Protein AF-A0A167WDL0-F1 (afdb_monomer_lite)

Sequence (140 aa):
MYECPQVFCFDHKYLLLLQFRANTIGDIRGDGEVDCWVLPRINPNGTPFRYALYRLLVQGWRRFQGLNRYNTTMGRVAAESVSLFSGTPYWRANNGLTDRPYNYSRVVDSDTGAFYWVDENGNAVQDVTGKVLWDMAAMW

Radius of gyration: 18.04 Å; chains: 1; bounding box: 38×32×50 Å

Organism: NCBI:txid1081102

Structure (mmCIF, N/CA/C/O backbone):
data_AF-A0A167WDL0-F1
#
_entry.id   AF-A0A167WDL0-F1
#
loop_
_atom_site.group_PDB
_atom_site.id
_atom_site.type_symbol
_atom_site.label_atom_id
_atom_site.label_alt_id
_atom_site.label_comp_id
_atom_site.label_asym_id
_atom_site.label_entity_id
_atom_site.label_seq_id
_atom_site.pdbx_PDB_ins_code
_atom_site.Cartn_x
_atom_site.Cartn_y
_atom_site.Cartn_z
_atom_site.occupancy
_atom_site.B_iso_or_equiv
_atom_site.auth_seq_id
_atom_site.auth_comp_id
_atom_site.auth_asym_id
_atom_site.auth_atom_i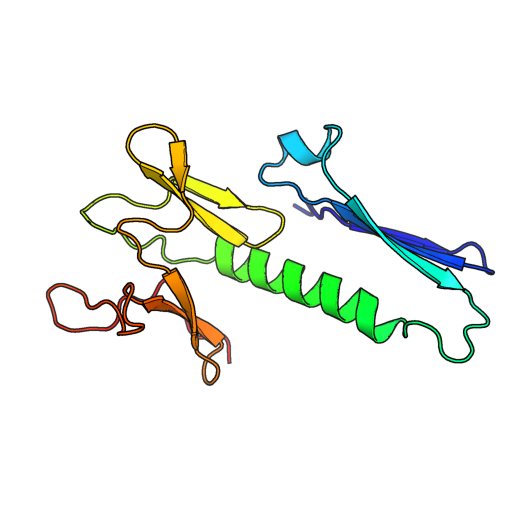d
_atom_site.pdbx_PDB_model_num
ATOM 1 N N . MET A 1 1 ? -9.894 13.354 -11.033 1.00 37.81 1 MET A N 1
ATOM 2 C CA . MET A 1 1 ? -8.714 13.594 -10.179 1.00 37.81 1 MET A CA 1
ATOM 3 C C . MET A 1 1 ? -7.784 12.397 -10.350 1.00 37.81 1 MET A C 1
ATOM 5 O O . MET A 1 1 ? -8.026 11.363 -9.748 1.00 37.81 1 MET A O 1
ATOM 9 N N . TYR A 1 2 ? -6.821 12.472 -11.275 1.00 43.09 2 TYR A N 1
ATOM 10 C CA . TYR A 1 2 ? -5.799 11.431 -11.458 1.00 43.09 2 TYR A CA 1
ATOM 11 C C . TYR A 1 2 ? -4.528 11.895 -10.746 1.00 43.09 2 TYR A C 1
ATOM 13 O O . TYR A 1 2 ? -3.585 12.364 -11.368 1.00 43.09 2 TYR A O 1
ATOM 21 N N . GLU A 1 3 ? -4.522 11.797 -9.420 1.00 60.56 3 GLU A N 1
ATOM 22 C CA . GLU A 1 3 ? -3.341 12.042 -8.577 1.00 60.56 3 GLU A CA 1
ATOM 23 C C . GLU A 1 3 ? -2.482 10.780 -8.544 1.00 60.56 3 GLU A C 1
ATOM 25 O O . GLU A 1 3 ? -2.207 10.200 -7.497 1.00 60.56 3 GLU A O 1
ATOM 30 N N . CYS A 1 4 ? -2.182 10.260 -9.734 1.00 60.00 4 CYS A N 1
ATOM 31 C CA . CYS A 1 4 ? -1.572 8.957 -9.877 1.00 60.00 4 CYS A CA 1
ATOM 32 C C . CYS A 1 4 ? -0.052 9.109 -9.775 1.00 60.00 4 CYS A C 1
ATOM 34 O O . CYS A 1 4 ? 0.539 9.728 -10.659 1.00 60.00 4 CYS A O 1
ATOM 36 N N . PRO A 1 5 ? 0.600 8.543 -8.747 1.00 71.19 5 PRO A N 1
ATOM 37 C CA . PRO A 1 5 ? 2.042 8.626 -8.590 1.00 71.19 5 PRO A CA 1
ATOM 38 C C . PRO A 1 5 ? 2.728 7.619 -9.522 1.00 71.19 5 PRO A C 1
ATOM 40 O O . PRO A 1 5 ? 3.487 6.782 -9.050 1.00 71.19 5 PRO A O 1
ATOM 43 N N . GLN A 1 6 ? 2.426 7.622 -10.825 1.00 82.06 6 GLN A N 1
ATOM 44 C CA . GLN A 1 6 ? 3.047 6.697 -11.772 1.00 82.06 6 GLN A CA 1
ATOM 45 C C . GLN A 1 6 ? 3.323 7.337 -13.132 1.00 82.06 6 GLN A C 1
ATOM 47 O O . GLN A 1 6 ? 2.507 8.095 -13.653 1.00 82.06 6 GLN A O 1
ATOM 52 N N . VAL A 1 7 ? 4.471 6.996 -13.715 1.00 85.25 7 VAL A N 1
ATOM 53 C CA . VAL A 1 7 ? 4.914 7.470 -15.034 1.00 85.25 7 VAL A CA 1
ATOM 54 C C . VAL A 1 7 ? 5.393 6.278 -15.851 1.00 85.25 7 VAL A C 1
ATOM 56 O O . VAL A 1 7 ? 6.037 5.377 -15.317 1.00 85.25 7 VAL A O 1
ATOM 59 N N . PHE A 1 8 ? 5.096 6.280 -17.151 1.00 88.00 8 PHE A N 1
ATOM 60 C CA . PHE A 1 8 ? 5.632 5.313 -18.103 1.00 88.00 8 PHE A CA 1
ATOM 61 C C . PHE A 1 8 ? 6.261 6.033 -19.299 1.00 88.00 8 PHE A C 1
ATOM 63 O O . PHE A 1 8 ? 5.699 6.998 -19.813 1.00 88.00 8 PHE A O 1
ATOM 70 N N . CYS A 1 9 ? 7.427 5.569 -19.744 1.00 91.06 9 CYS A N 1
ATOM 71 C CA . CYS A 1 9 ? 8.125 6.110 -20.911 1.00 91.06 9 CYS A CA 1
ATOM 72 C C . CYS A 1 9 ? 8.758 4.973 -21.714 1.00 91.06 9 CYS A C 1
ATOM 74 O O . CYS A 1 9 ? 9.392 4.096 -21.134 1.00 91.06 9 CYS A O 1
ATOM 76 N N . PHE A 1 10 ? 8.590 4.977 -23.036 1.00 91.56 10 PHE A N 1
ATOM 77 C CA . PHE A 1 10 ? 9.138 3.952 -23.922 1.00 91.56 10 PHE A CA 1
ATOM 78 C C . PHE A 1 10 ? 9.884 4.591 -25.092 1.00 91.56 10 PHE A C 1
ATOM 80 O O . PHE A 1 10 ? 9.297 5.354 -25.855 1.00 91.56 10 PHE A O 1
ATOM 87 N N . ASP A 1 11 ? 11.159 4.243 -25.260 1.00 94.12 11 ASP A N 1
ATOM 88 C CA . ASP A 1 11 ? 12.045 4.808 -26.289 1.00 94.12 11 ASP A CA 1
ATOM 89 C C . ASP A 1 11 ? 12.345 3.827 -27.442 1.00 94.12 11 ASP A C 1
ATOM 91 O O . ASP A 1 11 ? 13.302 4.009 -28.186 1.00 94.12 11 ASP A O 1
ATOM 95 N N . HIS A 1 12 ? 11.531 2.776 -27.601 1.00 89.69 12 HIS A N 1
ATOM 96 C CA . HIS A 1 12 ? 11.742 1.631 -28.508 1.00 89.69 12 HIS A CA 1
ATOM 97 C C . HIS A 1 12 ? 12.828 0.628 -28.093 1.00 89.69 12 HIS A C 1
ATOM 99 O O . HIS A 1 12 ? 12.883 -0.464 -28.677 1.00 89.69 12 HIS A O 1
ATOM 105 N N . LYS A 1 13 ? 13.649 0.933 -27.082 1.00 93.00 13 LYS A N 1
ATOM 106 C CA . LYS A 1 13 ? 14.695 0.045 -26.556 1.00 93.00 13 LYS A CA 1
ATOM 107 C C . LYS A 1 13 ? 14.451 -0.349 -25.100 1.00 93.00 13 LYS A C 1
ATOM 109 O O . LYS A 1 13 ? 14.679 -1.507 -24.754 1.00 93.00 13 LYS A O 1
ATOM 114 N N . TYR A 1 14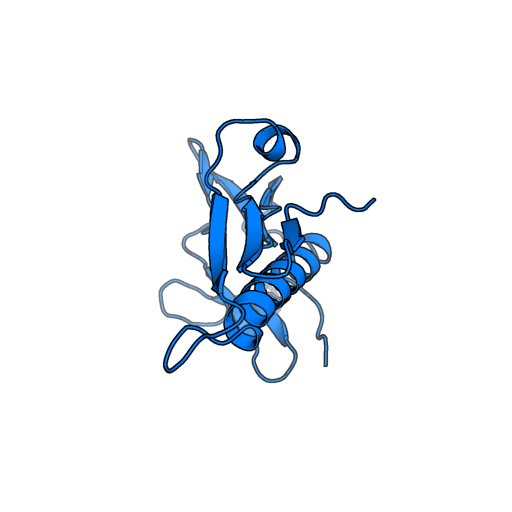 ? 13.946 0.565 -24.288 1.00 92.56 14 TYR A N 1
ATOM 115 C CA . TYR A 1 14 ? 13.643 0.413 -22.877 1.00 92.56 14 TYR A CA 1
ATOM 116 C C . TYR A 1 14 ? 12.268 0.994 -22.566 1.00 92.56 14 TYR A C 1
ATOM 118 O O . TYR A 1 14 ? 11.890 2.060 -23.051 1.00 92.56 14 TYR A O 1
ATOM 126 N N . LEU A 1 15 ? 11.530 0.286 -21.721 1.00 91.31 15 LEU A N 1
ATOM 127 C CA . LEU A 1 15 ? 10.358 0.796 -21.036 1.00 91.31 15 LEU A CA 1
ATOM 128 C C . LEU A 1 15 ? 10.751 1.148 -19.603 1.00 91.31 15 LEU A C 1
ATOM 130 O O . LEU A 1 15 ? 11.189 0.285 -18.843 1.00 91.31 15 LEU A O 1
ATOM 134 N N . LEU A 1 16 ? 10.571 2.411 -19.247 1.00 92.25 16 LEU A N 1
ATOM 135 C CA . LEU A 1 16 ? 10.701 2.927 -17.896 1.00 92.25 16 LEU A CA 1
ATOM 136 C C . LEU A 1 16 ? 9.317 2.984 -17.251 1.00 92.25 16 LEU A C 1
ATOM 138 O O . LEU A 1 16 ? 8.392 3.554 -17.830 1.00 92.25 16 LEU A O 1
ATOM 142 N N . LEU A 1 17 ? 9.189 2.425 -16.052 1.00 91.62 17 LEU A N 1
ATOM 143 C CA . LEU A 1 17 ? 8.014 2.565 -15.195 1.00 91.62 17 LEU A CA 1
ATOM 144 C C . LEU A 1 17 ? 8.466 3.131 -13.855 1.00 91.62 17 LEU A C 1
ATOM 146 O O . LEU A 1 17 ? 9.363 2.572 -13.226 1.00 91.62 17 LEU A O 1
ATOM 150 N N . LEU A 1 18 ? 7.835 4.215 -13.425 1.00 89.75 18 LEU A N 1
ATOM 151 C CA . LEU A 1 18 ? 8.101 4.862 -12.148 1.00 89.75 18 LEU A CA 1
ATOM 152 C C . LEU A 1 18 ? 6.853 4.817 -11.282 1.00 89.75 18 LEU A C 1
ATOM 154 O O . LEU A 1 18 ? 5.749 5.021 -11.792 1.00 89.75 18 LEU A O 1
ATOM 158 N N . GLN A 1 19 ? 7.040 4.610 -9.983 1.00 89.56 19 GLN A N 1
ATOM 159 C CA . GLN A 1 19 ? 5.997 4.747 -8.982 1.00 89.56 19 GLN A CA 1
ATOM 160 C C . GLN A 1 19 ? 6.505 5.530 -7.771 1.00 89.56 19 GLN A C 1
ATOM 162 O O . GLN A 1 19 ? 7.431 5.095 -7.094 1.00 89.56 19 GLN A O 1
ATOM 167 N N . PHE A 1 20 ? 5.880 6.665 -7.468 1.00 88.25 20 PHE A N 1
ATOM 168 C CA . PHE A 1 20 ? 6.278 7.503 -6.337 1.00 88.25 20 PHE A CA 1
ATOM 169 C C . PHE A 1 20 ? 5.669 6.972 -5.037 1.00 88.25 20 PHE A C 1
ATOM 171 O O . PHE A 1 20 ? 4.462 6.717 -4.954 1.00 88.25 20 PHE A O 1
ATOM 178 N N . ARG A 1 21 ? 6.496 6.847 -3.998 1.00 88.38 21 ARG A N 1
ATOM 179 C CA . ARG A 1 21 ? 6.087 6.458 -2.643 1.00 88.38 21 ARG A CA 1
ATOM 180 C C . ARG A 1 21 ? 5.648 7.678 -1.840 1.00 88.38 21 ARG A C 1
ATOM 182 O O . ARG A 1 21 ? 6.275 8.069 -0.862 1.00 88.38 21 ARG A O 1
ATOM 189 N N . ALA A 1 22 ? 4.564 8.297 -2.287 1.00 86.50 22 ALA A N 1
ATOM 190 C CA . ALA A 1 22 ? 3.993 9.474 -1.646 1.00 86.50 22 ALA A CA 1
ATOM 191 C C . ALA A 1 22 ? 2.954 9.078 -0.585 1.00 86.50 22 ALA A C 1
ATOM 193 O O . ALA A 1 22 ? 2.060 8.276 -0.865 1.00 86.50 22 ALA A O 1
ATOM 194 N N . ASN A 1 23 ? 3.024 9.661 0.615 1.00 85.75 23 ASN A N 1
ATOM 195 C CA . ASN A 1 23 ? 1.958 9.513 1.609 1.00 85.75 23 ASN A CA 1
ATOM 196 C C . ASN A 1 23 ? 0.883 10.578 1.410 1.00 85.75 23 ASN A C 1
ATOM 198 O O . ASN A 1 23 ? -0.302 10.278 1.518 1.00 85.75 23 ASN A O 1
ATOM 202 N N . THR A 1 24 ? 1.296 11.791 1.057 1.00 84.56 24 THR A N 1
ATOM 203 C CA . THR A 1 24 ? 0.429 12.932 0.763 1.00 84.56 24 THR A CA 1
ATOM 204 C C . THR A 1 24 ? 0.625 13.425 -0.671 1.00 84.56 24 THR A C 1
ATOM 206 O O . THR A 1 24 ? 1.598 13.079 -1.337 1.00 84.56 24 THR A O 1
ATOM 209 N N . ILE A 1 25 ? -0.282 14.278 -1.160 1.00 82.31 25 ILE A N 1
ATOM 210 C CA . ILE A 1 25 ? -0.122 14.928 -2.474 1.00 82.31 25 ILE A CA 1
ATOM 211 C C . ILE A 1 25 ? 1.138 15.808 -2.491 1.00 82.31 25 ILE A C 1
ATOM 213 O O . ILE A 1 25 ? 1.813 15.905 -3.514 1.00 82.31 25 ILE A O 1
ATOM 217 N N . GLY A 1 26 ? 1.464 16.444 -1.359 1.00 82.31 26 GLY A N 1
ATOM 218 C CA . GLY A 1 26 ? 2.656 17.281 -1.223 1.00 82.31 26 GLY A CA 1
ATOM 219 C C . GLY A 1 26 ? 3.942 16.493 -1.462 1.00 82.31 26 GLY A C 1
ATOM 220 O O . GLY A 1 26 ? 4.835 16.983 -2.152 1.00 82.31 26 GLY A O 1
ATOM 221 N N . ASP A 1 27 ? 3.985 15.245 -0.995 1.00 84.19 27 ASP A N 1
ATOM 222 C CA . ASP A 1 27 ? 5.163 14.379 -1.104 1.00 84.19 27 ASP A CA 1
ATOM 223 C C . ASP A 1 27 ? 5.493 14.018 -2.558 1.00 84.19 27 ASP A C 1
ATOM 225 O O . ASP A 1 27 ? 6.647 13.750 -2.873 1.00 84.19 27 ASP A O 1
ATOM 229 N N . ILE A 1 28 ? 4.509 14.062 -3.468 1.00 80.00 28 ILE A N 1
ATOM 230 C CA . ILE A 1 28 ? 4.719 13.808 -4.906 1.00 80.00 28 ILE A CA 1
ATOM 231 C C . ILE A 1 28 ? 5.686 14.836 -5.511 1.00 80.00 28 ILE A C 1
ATOM 233 O O . ILE A 1 28 ? 6.399 14.534 -6.463 1.00 80.00 28 ILE A O 1
ATOM 237 N N . ARG A 1 29 ? 5.690 16.065 -4.981 1.00 80.88 29 ARG A N 1
ATOM 238 C CA . ARG A 1 29 ? 6.547 17.159 -5.459 1.00 80.88 29 ARG A CA 1
ATOM 239 C C . ARG A 1 29 ? 7.903 17.210 -4.756 1.00 80.88 29 ARG A C 1
ATOM 241 O O . ARG A 1 29 ? 8.725 18.036 -5.137 1.00 80.88 29 ARG A O 1
ATOM 248 N N . GLY A 1 30 ? 8.093 16.410 -3.710 1.00 79.12 30 GLY A N 1
ATOM 249 C CA . GLY A 1 30 ? 9.340 16.347 -2.958 1.00 79.12 30 GLY A CA 1
ATOM 250 C C . GLY A 1 30 ? 10.298 15.293 -3.505 1.00 79.12 30 GLY A C 1
ATOM 251 O O . GLY A 1 30 ? 9.987 14.568 -4.448 1.00 79.12 30 GLY A O 1
ATOM 252 N N . ASP A 1 31 ? 11.442 15.158 -2.842 1.00 78.50 31 ASP A N 1
ATOM 253 C CA . ASP A 1 31 ? 12.484 14.174 -3.170 1.00 78.50 31 ASP A CA 1
ATOM 254 C C . ASP A 1 31 ? 12.176 12.780 -2.587 1.00 78.50 31 ASP A C 1
ATOM 256 O O . ASP A 1 31 ? 13.046 12.095 -2.049 1.00 78.50 31 ASP A O 1
ATOM 260 N N . GLY A 1 32 ? 10.901 12.381 -2.623 1.00 79.19 32 GLY A N 1
ATOM 261 C CA . GLY A 1 32 ? 10.439 11.106 -2.081 1.00 79.19 32 GLY A CA 1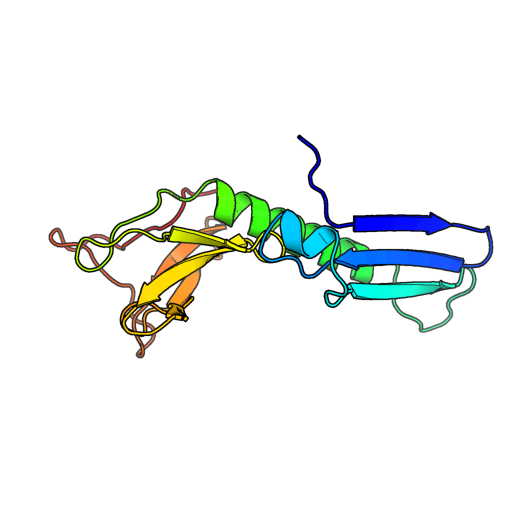
ATOM 262 C C . GLY A 1 32 ? 11.013 9.897 -2.825 1.00 79.19 32 GLY A C 1
ATOM 263 O O . GLY A 1 32 ? 11.510 9.995 -3.947 1.00 79.19 32 GLY A O 1
ATOM 264 N N . GLU A 1 33 ? 10.910 8.718 -2.210 1.00 87.81 33 GLU A N 1
ATOM 265 C CA . GLU A 1 33 ? 11.344 7.476 -2.848 1.00 87.81 33 GLU A CA 1
ATOM 266 C C . GLU A 1 33 ? 10.514 7.163 -4.102 1.00 87.81 33 GLU A C 1
ATOM 268 O O . GLU A 1 33 ? 9.287 7.315 -4.124 1.00 87.81 33 GLU A O 1
ATOM 273 N N . VAL A 1 34 ? 11.184 6.657 -5.138 1.00 89.12 34 VAL A N 1
ATOM 274 C CA . VAL A 1 34 ? 10.551 6.240 -6.391 1.00 89.12 34 VAL A CA 1
ATOM 275 C C . VAL A 1 34 ? 10.963 4.810 -6.707 1.00 89.12 34 VAL A C 1
ATOM 277 O O . VAL A 1 34 ? 12.141 4.518 -6.912 1.00 89.12 34 VAL A O 1
ATOM 280 N N . ASP A 1 35 ? 9.980 3.916 -6.782 1.00 89.75 35 ASP A N 1
ATOM 281 C CA . ASP A 1 35 ? 10.185 2.589 -7.346 1.00 89.75 35 ASP A CA 1
ATOM 282 C C . ASP A 1 35 ? 10.368 2.724 -8.862 1.00 89.75 35 ASP A C 1
ATOM 284 O O . ASP A 1 35 ? 9.553 3.345 -9.548 1.00 89.75 35 ASP A O 1
ATOM 288 N N . CYS A 1 36 ? 11.452 2.153 -9.386 1.00 90.94 36 CYS A N 1
ATOM 289 C CA . CYS A 1 36 ? 11.837 2.278 -10.786 1.00 90.94 36 CYS A CA 1
ATOM 290 C C . CYS A 1 36 ? 12.058 0.899 -11.408 1.00 90.94 36 CYS A C 1
ATOM 292 O O . CYS A 1 36 ? 12.869 0.104 -10.927 1.00 90.94 36 CYS A O 1
ATOM 294 N N . TRP 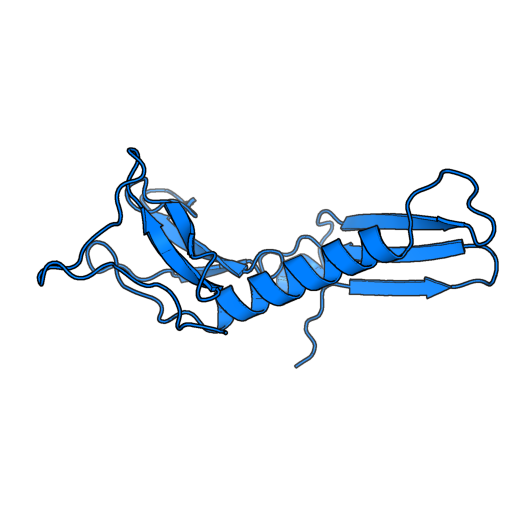A 1 37 ? 11.362 0.630 -12.511 1.00 91.25 37 TRP A N 1
ATOM 295 C CA . TRP A 1 37 ? 11.588 -0.546 -13.343 1.00 91.25 37 TRP A CA 1
ATOM 296 C C . TRP A 1 37 ? 12.065 -0.116 -14.725 1.00 91.25 37 TRP A C 1
ATOM 298 O O . TRP A 1 37 ? 11.372 0.616 -15.430 1.00 91.25 37 TRP A O 1
ATOM 308 N N . VAL A 1 38 ? 13.232 -0.624 -15.122 1.00 91.69 38 VAL A N 1
ATOM 309 C CA . VAL A 1 38 ? 13.790 -0.458 -16.468 1.00 91.69 38 VAL A CA 1
ATOM 310 C C . VAL A 1 38 ? 13.722 -1.803 -17.175 1.00 91.69 38 VAL A C 1
ATOM 312 O O . VAL A 1 38 ? 14.395 -2.757 -16.788 1.00 91.69 38 VAL A O 1
ATOM 315 N N . LEU A 1 39 ? 12.880 -1.890 -18.197 1.00 91.31 39 LEU A N 1
ATOM 316 C CA . LEU A 1 39 ? 12.583 -3.129 -18.903 1.00 91.31 39 LEU A CA 1
ATOM 317 C C . LEU A 1 39 ? 13.101 -3.031 -20.342 1.00 91.31 39 LEU A C 1
ATOM 319 O O . LEU A 1 39 ? 12.534 -2.277 -21.136 1.00 91.31 39 LEU A O 1
ATOM 323 N N . PRO A 1 40 ? 14.171 -3.754 -20.712 1.00 91.88 40 PRO A N 1
ATOM 324 C CA . PRO A 1 40 ? 14.652 -3.749 -22.085 1.00 91.88 40 PRO A CA 1
ATOM 325 C C . PRO A 1 40 ? 13.655 -4.451 -23.012 1.00 91.88 40 PRO A C 1
ATOM 327 O O . PRO A 1 40 ? 12.954 -5.382 -22.621 1.00 91.88 40 PRO A O 1
ATOM 330 N N . ARG A 1 41 ? 13.620 -4.042 -24.281 1.00 88.38 41 ARG A N 1
ATOM 331 C CA . ARG A 1 41 ? 12.800 -4.683 -25.320 1.00 88.38 41 ARG A CA 1
ATOM 332 C C . ARG A 1 41 ? 13.232 -6.127 -25.577 1.00 88.38 41 ARG A C 1
ATOM 334 O O . ARG A 1 41 ? 12.392 -6.992 -25.804 1.00 88.38 41 ARG A O 1
ATOM 341 N N . ILE A 1 42 ? 14.540 -6.375 -25.556 1.00 91.31 42 ILE A N 1
ATOM 342 C CA . ILE A 1 42 ? 15.130 -7.713 -25.631 1.00 91.31 42 ILE A CA 1
ATOM 343 C C . ILE A 1 42 ? 15.516 -8.093 -24.202 1.00 91.31 42 ILE A C 1
ATOM 345 O O . ILE A 1 42 ? 16.480 -7.556 -23.664 1.00 91.31 42 ILE A O 1
ATOM 349 N N . ASN A 1 43 ? 14.732 -8.976 -23.583 1.00 87.75 43 ASN A N 1
ATOM 350 C CA . ASN A 1 43 ? 14.815 -9.263 -22.148 1.00 87.75 43 ASN A CA 1
ATOM 351 C C . ASN A 1 43 ? 14.907 -10.771 -21.840 1.00 87.75 43 ASN A C 1
ATOM 353 O O . ASN A 1 43 ? 14.019 -11.318 -21.180 1.00 87.75 43 ASN A O 1
ATOM 357 N N . PRO A 1 44 ? 15.929 -11.484 -22.347 1.00 88.25 44 PRO A N 1
ATOM 358 C CA . PRO A 1 44 ? 16.099 -12.900 -22.042 1.00 88.25 44 PRO A CA 1
ATOM 359 C C . PRO A 1 44 ? 16.329 -13.081 -20.535 1.00 88.25 44 PRO A C 1
ATOM 361 O O . PRO A 1 44 ? 17.216 -12.453 -19.965 1.00 88.25 44 PRO A O 1
ATOM 364 N N . ASN A 1 45 ? 15.521 -13.929 -19.892 1.00 86.88 45 ASN A N 1
ATOM 365 C CA . ASN A 1 45 ? 15.562 -14.226 -18.450 1.00 86.88 45 ASN A CA 1
ATOM 366 C C . ASN A 1 45 ? 15.377 -13.023 -17.502 1.00 86.88 45 ASN A C 1
ATOM 368 O O . ASN A 1 45 ? 15.585 -13.164 -16.299 1.00 86.88 45 ASN A O 1
ATOM 372 N N . GLY A 1 46 ? 15.001 -11.847 -18.008 1.00 83.19 46 GLY A N 1
ATOM 373 C CA . GLY A 1 46 ? 14.803 -10.672 -17.167 1.00 83.19 46 GLY A CA 1
ATOM 374 C C . GLY A 1 46 ? 13.383 -10.546 -16.618 1.00 83.19 46 GLY A C 1
ATOM 375 O O . GLY A 1 46 ? 12.495 -11.358 -16.885 1.00 83.19 46 GLY A O 1
ATOM 376 N N . THR A 1 47 ? 13.154 -9.485 -15.844 1.00 82.62 47 THR A N 1
ATOM 377 C CA . THR A 1 47 ? 11.859 -9.214 -15.207 1.00 82.62 47 THR A CA 1
ATOM 378 C C . THR A 1 47 ? 10.766 -9.034 -16.261 1.00 82.62 47 THR A C 1
ATOM 380 O O . THR A 1 47 ? 10.889 -8.154 -17.114 1.00 82.62 47 THR A O 1
ATOM 383 N N . PRO A 1 48 ? 9.671 -9.810 -16.227 1.00 83.44 48 PRO A N 1
ATOM 384 C CA . PRO A 1 48 ? 8.608 -9.650 -17.203 1.00 83.44 48 PRO A CA 1
ATOM 385 C C . PRO A 1 48 ? 7.866 -8.333 -16.966 1.00 83.44 48 PRO A C 1
ATOM 387 O O . PRO A 1 48 ? 7.612 -7.945 -15.826 1.00 83.44 48 PRO A O 1
ATOM 390 N N . PHE A 1 49 ? 7.406 -7.699 -18.045 1.00 84.44 49 PHE A N 1
ATOM 391 C CA . PHE A 1 49 ? 6.536 -6.518 -17.972 1.00 84.44 49 PHE A CA 1
ATOM 392 C C . PHE A 1 49 ? 5.308 -6.746 -17.074 1.00 84.44 49 PHE A C 1
ATOM 394 O O . PHE A 1 49 ? 4.907 -5.864 -16.317 1.00 84.44 49 PHE A O 1
ATOM 401 N N . ARG A 1 50 ? 4.784 -7.981 -17.068 1.00 86.62 50 ARG A N 1
ATOM 402 C CA . ARG A 1 50 ? 3.697 -8.413 -16.181 1.00 86.62 50 ARG A CA 1
ATOM 403 C C . ARG A 1 50 ? 4.009 -8.185 -14.697 1.00 86.62 50 ARG A C 1
ATOM 405 O O . ARG A 1 50 ? 3.104 -7.819 -13.962 1.00 86.62 50 ARG A O 1
ATOM 412 N N . TYR A 1 51 ? 5.253 -8.369 -14.253 1.00 86.31 51 TYR A N 1
ATOM 413 C CA . TYR A 1 51 ? 5.624 -8.171 -12.848 1.00 86.31 51 TYR A CA 1
ATOM 414 C C . TYR A 1 51 ? 5.556 -6.694 -12.441 1.00 86.31 51 TYR A C 1
ATOM 416 O O . TYR A 1 51 ? 4.966 -6.369 -11.412 1.00 86.31 51 TYR A O 1
ATOM 424 N N . ALA A 1 52 ? 6.103 -5.794 -13.262 1.00 84.38 52 ALA A N 1
ATOM 425 C CA . ALA A 1 52 ? 6.063 -4.361 -12.974 1.00 84.38 52 ALA A CA 1
ATOM 426 C C . ALA A 1 52 ? 4.624 -3.819 -13.019 1.00 84.38 52 ALA A C 1
ATOM 428 O O . ALA A 1 52 ? 4.190 -3.135 -12.095 1.00 84.38 52 ALA A O 1
ATOM 429 N N . LEU A 1 53 ? 3.841 -4.215 -14.030 1.00 87.00 53 LEU A N 1
ATOM 430 C CA . LEU A 1 53 ? 2.417 -3.877 -14.094 1.00 87.00 53 LEU A CA 1
ATOM 431 C C . LEU A 1 53 ? 1.627 -4.425 -12.905 1.00 87.00 53 LEU A C 1
ATOM 433 O O . LEU A 1 53 ? 0.780 -3.723 -12.363 1.00 87.00 53 LEU A O 1
ATOM 437 N N . TYR A 1 54 ? 1.908 -5.659 -12.481 1.00 90.12 54 TYR A N 1
ATOM 438 C CA . TYR A 1 54 ? 1.266 -6.249 -11.311 1.00 90.12 54 TYR A CA 1
ATOM 439 C C . TYR A 1 54 ? 1.513 -5.404 -10.056 1.00 90.12 54 TYR A C 1
ATOM 441 O O . TYR A 1 54 ? 0.574 -5.132 -9.315 1.00 90.12 54 TYR A O 1
ATOM 449 N N . ARG A 1 55 ? 2.743 -4.920 -9.835 1.00 86.19 55 ARG A N 1
ATOM 450 C CA . ARG A 1 55 ? 3.052 -4.031 -8.702 1.00 86.19 55 ARG A CA 1
ATOM 451 C C . ARG A 1 55 ? 2.264 -2.719 -8.766 1.00 86.19 55 ARG A C 1
ATOM 453 O O . ARG A 1 55 ? 1.667 -2.343 -7.758 1.00 86.19 55 ARG A O 1
ATOM 460 N N . LEU A 1 56 ? 2.204 -2.078 -9.936 1.00 87.50 56 LEU A N 1
ATOM 461 C CA . LEU A 1 56 ? 1.423 -0.850 -10.135 1.00 87.50 56 LEU A CA 1
ATOM 462 C C . LEU A 1 56 ? -0.067 -1.076 -9.848 1.00 87.50 56 LEU A C 1
ATOM 464 O O . LEU A 1 56 ? -0.681 -0.304 -9.112 1.00 87.50 56 LEU A O 1
ATOM 468 N N . LEU A 1 57 ? -0.632 -2.167 -10.376 1.00 88.62 57 LEU A N 1
ATOM 469 C CA . LEU A 1 57 ? -2.031 -2.538 -10.159 1.00 88.62 57 LEU A CA 1
ATOM 470 C C . LEU A 1 57 ? -2.323 -2.812 -8.685 1.00 88.62 57 LEU A C 1
ATOM 472 O O . LEU A 1 57 ? -3.286 -2.268 -8.155 1.00 88.62 57 LEU A O 1
ATOM 476 N N . VAL A 1 58 ? -1.480 -3.595 -8.005 1.00 88.62 58 VAL A N 1
ATOM 477 C CA . VAL A 1 58 ? -1.656 -3.911 -6.580 1.00 88.62 58 VAL A CA 1
ATOM 478 C C . VAL A 1 58 ? -1.656 -2.645 -5.732 1.00 88.62 58 VAL A C 1
ATOM 480 O O . VAL A 1 58 ? -2.533 -2.479 -4.891 1.00 88.62 58 VAL A O 1
ATOM 483 N N . GLN A 1 59 ? -0.713 -1.727 -5.945 1.00 88.06 59 GLN A N 1
ATOM 484 C CA . GLN A 1 59 ? -0.686 -0.487 -5.166 1.00 88.06 59 GLN A CA 1
ATOM 485 C C . GLN A 1 59 ? -1.844 0.450 -5.527 1.00 88.06 59 GLN A C 1
ATOM 487 O O . GLN A 1 59 ? -2.432 1.071 -4.646 1.00 88.06 59 GLN A O 1
ATOM 492 N N . GLY A 1 60 ? -2.229 0.516 -6.806 1.00 87.12 60 GLY A N 1
ATOM 493 C CA . GLY A 1 60 ? -3.423 1.246 -7.229 1.00 87.12 60 GLY A CA 1
ATOM 494 C C . GLY A 1 60 ? -4.694 0.722 -6.564 1.00 87.12 60 GLY A C 1
ATOM 495 O O . GLY A 1 60 ? -5.510 1.511 -6.086 1.00 87.12 60 GLY A O 1
ATOM 496 N N . TRP A 1 61 ? -4.816 -0.600 -6.464 1.00 88.62 61 TRP A N 1
ATOM 497 C CA . TRP A 1 61 ? -5.925 -1.265 -5.796 1.00 88.62 61 TRP A CA 1
ATOM 498 C C . TRP A 1 61 ? -5.936 -1.007 -4.292 1.00 88.62 61 TRP A C 1
ATOM 500 O O . TRP A 1 61 ? -6.955 -0.597 -3.742 1.00 88.62 61 TRP A O 1
ATOM 510 N N . ARG A 1 62 ? -4.790 -1.154 -3.622 1.00 87.75 62 ARG A N 1
ATOM 511 C CA . ARG A 1 62 ? -4.690 -0.878 -2.185 1.00 87.75 62 ARG A CA 1
ATOM 512 C C . ARG A 1 62 ? -5.016 0.578 -1.862 1.00 87.75 62 ARG A C 1
ATOM 514 O O . ARG A 1 62 ? -5.768 0.830 -0.924 1.00 87.75 62 ARG A O 1
ATOM 521 N N . ARG A 1 63 ? -4.549 1.535 -2.678 1.00 88.06 63 ARG A N 1
ATOM 522 C CA . ARG A 1 63 ? -4.955 2.948 -2.577 1.00 88.06 63 ARG A CA 1
ATOM 523 C C . ARG A 1 63 ? -6.471 3.094 -2.693 1.00 88.06 63 ARG A C 1
ATOM 525 O O . ARG A 1 63 ? -7.067 3.777 -1.866 1.00 88.06 63 ARG A O 1
ATOM 532 N N . PHE A 1 64 ? -7.100 2.451 -3.678 1.00 88.94 64 PHE A N 1
ATOM 533 C CA . PHE A 1 64 ? -8.558 2.473 -3.820 1.00 88.94 64 PHE A CA 1
ATOM 534 C C . PHE A 1 64 ? -9.262 1.943 -2.561 1.00 88.94 64 PHE A C 1
ATOM 536 O O . PHE A 1 64 ? -10.149 2.613 -2.035 1.00 88.94 64 PHE A O 1
ATOM 543 N N . GLN A 1 65 ? -8.831 0.800 -2.026 1.00 88.88 65 GLN A N 1
ATOM 544 C CA . GLN A 1 65 ? -9.381 0.228 -0.790 1.00 88.88 65 GLN A CA 1
ATOM 545 C C . GLN A 1 65 ? -9.147 1.133 0.432 1.00 88.88 65 GLN A C 1
ATOM 547 O O . GLN A 1 65 ? -9.969 1.185 1.343 1.00 88.88 65 GLN A O 1
ATOM 552 N N . GLY A 1 66 ? -8.025 1.855 0.476 1.00 89.50 66 GLY A N 1
ATOM 553 C CA . GLY A 1 66 ? -7.720 2.831 1.522 1.00 89.50 66 GLY A CA 1
ATOM 554 C C . GLY A 1 66 ? -8.590 4.087 1.475 1.00 89.50 66 GLY A C 1
ATOM 555 O O . GLY A 1 66 ? -8.953 4.613 2.528 1.00 89.50 66 GLY A O 1
ATOM 556 N N . LEU A 1 67 ? -8.924 4.556 0.269 1.00 88.19 67 LEU A N 1
ATOM 557 C CA . LEU A 1 67 ? -9.772 5.731 0.034 1.00 88.19 67 LEU A CA 1
ATOM 558 C C . LEU A 1 67 ? -11.268 5.435 0.210 1.00 88.19 67 LEU A C 1
ATOM 560 O O . LEU A 1 67 ? -12.019 6.340 0.552 1.00 88.19 67 LEU A O 1
ATOM 564 N N . ASN A 1 68 ? -11.694 4.184 0.012 1.00 90.25 68 ASN A N 1
ATOM 565 C CA . ASN A 1 68 ? -13.089 3.743 0.154 1.00 90.25 68 ASN A CA 1
ATOM 566 C C . ASN A 1 68 ? -13.350 2.982 1.467 1.00 90.25 68 ASN A C 1
ATOM 568 O O . ASN A 1 68 ? -14.268 2.167 1.551 1.00 90.25 68 ASN A O 1
ATOM 572 N N . ARG A 1 69 ? -12.524 3.209 2.494 1.00 90.69 69 ARG A N 1
ATOM 573 C CA . ARG A 1 69 ? -12.729 2.621 3.822 1.00 90.69 69 ARG A CA 1
ATOM 574 C C . ARG A 1 69 ? -13.943 3.235 4.528 1.00 90.69 69 ARG A C 1
ATOM 576 O O . ARG A 1 69 ? -14.249 4.408 4.330 1.00 90.69 69 ARG A O 1
ATOM 583 N N . TYR A 1 70 ? -14.553 2.493 5.447 1.00 91.62 70 TYR A N 1
ATOM 584 C CA . TYR A 1 70 ? -15.593 3.007 6.350 1.00 91.62 70 TYR A CA 1
ATOM 585 C C . TYR A 1 70 ? -15.064 4.024 7.369 1.00 91.62 70 TYR A C 1
ATOM 587 O O . TYR A 1 70 ? -15.842 4.756 7.975 1.00 91.62 70 TYR A O 1
ATOM 595 N N . ASN A 1 71 ? -13.740 4.084 7.543 1.00 86.19 71 ASN A N 1
ATOM 596 C CA . ASN A 1 71 ? -13.060 4.902 8.544 1.00 86.19 71 ASN A CA 1
ATOM 597 C C . ASN A 1 71 ? -13.510 4.566 9.973 1.00 86.19 71 ASN A C 1
ATOM 599 O O . ASN A 1 71 ? -13.834 5.442 10.778 1.00 86.19 71 ASN A O 1
ATOM 603 N N . THR A 1 72 ? -13.549 3.266 10.254 1.00 85.31 72 THR A N 1
ATOM 604 C CA . THR A 1 72 ? -14.016 2.695 11.511 1.00 85.31 72 THR A CA 1
ATOM 605 C C . THR A 1 72 ? -13.242 3.263 12.702 1.00 85.31 72 THR A C 1
ATOM 607 O O . THR A 1 72 ? -12.020 3.416 12.659 1.00 85.31 72 THR A O 1
ATOM 610 N N . THR A 1 73 ? -13.954 3.599 13.781 1.00 87.25 73 THR A N 1
ATOM 611 C CA . THR A 1 73 ? -13.330 4.176 14.978 1.00 87.25 73 THR A CA 1
ATOM 612 C C . THR A 1 73 ? -12.789 3.086 15.896 1.00 87.25 73 THR A C 1
ATOM 614 O O . THR A 1 73 ? -13.467 2.102 16.182 1.00 87.25 73 THR A O 1
ATOM 617 N N . MET A 1 74 ? -11.575 3.281 16.405 1.00 84.75 74 MET A N 1
ATOM 618 C CA . MET A 1 74 ? -10.962 2.431 17.425 1.00 84.75 74 MET A CA 1
ATOM 619 C C . MET A 1 74 ? -10.723 3.271 18.663 1.00 84.75 74 MET A C 1
ATOM 621 O O . MET A 1 74 ? -10.140 4.349 18.572 1.00 84.75 74 MET A O 1
ATOM 625 N N . GLY A 1 75 ? -11.236 2.838 19.814 1.00 80.50 75 GLY A N 1
ATOM 626 C CA . GLY A 1 75 ? -11.141 3.648 21.032 1.00 80.50 75 GLY A CA 1
ATOM 627 C C . GLY A 1 75 ? -11.743 5.054 20.873 1.00 80.50 75 GLY A C 1
ATOM 628 O O . GLY A 1 75 ? -11.266 5.993 21.500 1.00 80.50 75 GLY A O 1
ATOM 629 N N . ARG A 1 76 ? -12.782 5.202 20.030 1.00 83.50 76 ARG A N 1
ATOM 630 C CA . ARG A 1 76 ? -13.427 6.477 19.635 1.00 83.50 76 ARG A CA 1
ATOM 631 C C . ARG A 1 76 ? -12.579 7.406 18.754 1.00 83.50 76 ARG A C 1
ATOM 633 O O . ARG A 1 76 ? -12.988 8.537 18.511 1.00 83.50 76 ARG A O 1
ATOM 640 N N . VAL A 1 77 ? -11.446 6.935 18.238 1.00 87.75 77 VAL A N 1
ATOM 641 C CA . VAL A 1 77 ? -10.576 7.690 17.328 1.00 87.75 77 VAL A CA 1
ATOM 642 C C . VAL A 1 77 ? -10.631 7.068 15.932 1.00 87.75 77 VAL A C 1
ATOM 644 O O . VAL A 1 77 ? -10.445 5.862 15.767 1.00 87.75 77 VAL A O 1
ATOM 647 N N . ALA A 1 78 ? -10.911 7.885 14.917 1.00 90.31 78 ALA A N 1
ATOM 648 C CA . ALA A 1 78 ? -10.843 7.477 13.513 1.00 90.31 78 ALA A CA 1
ATOM 649 C C . ALA A 1 78 ? -9.430 7.693 12.951 1.00 90.31 78 ALA A C 1
ATOM 651 O O . ALA A 1 78 ? -8.667 8.501 13.487 1.00 90.31 78 ALA A O 1
ATOM 652 N N . ALA A 1 79 ? -9.096 7.019 11.848 1.00 92.12 79 ALA A N 1
ATOM 653 C CA . ALA A 1 79 ? -7.863 7.327 11.132 1.00 92.12 79 ALA A CA 1
ATOM 654 C C . ALA A 1 79 ? -7.910 8.765 10.599 1.00 92.12 79 ALA A C 1
ATOM 656 O O . ALA A 1 79 ? -8.905 9.194 10.008 1.00 92.12 79 ALA A O 1
ATOM 657 N N . GLU A 1 80 ? -6.810 9.485 10.786 1.00 91.31 80 GLU A N 1
ATOM 658 C CA . GLU A 1 80 ? -6.647 10.878 10.374 1.00 91.31 80 GLU A CA 1
ATOM 659 C C . GLU A 1 80 ? -6.381 10.989 8.872 1.00 91.31 80 GLU A C 1
ATOM 661 O O . GLU A 1 80 ? -6.864 11.907 8.214 1.00 91.31 80 GLU A O 1
ATOM 666 N N . SER A 1 81 ? -5.612 10.054 8.315 1.00 90.19 81 SER A N 1
ATOM 667 C CA . SER A 1 81 ? -5.162 10.131 6.927 1.00 90.19 81 SER A CA 1
ATOM 668 C C . SER A 1 81 ? -5.040 8.753 6.280 1.00 90.19 81 SER A C 1
ATOM 670 O O . SER A 1 81 ? -5.373 7.722 6.876 1.00 90.19 81 SER A O 1
ATOM 672 N N . VAL A 1 82 ? -4.649 8.736 5.008 1.00 90.75 82 VAL A N 1
ATOM 673 C CA . VAL A 1 82 ? -4.317 7.526 4.257 1.00 90.75 82 VAL A CA 1
ATOM 674 C C . VAL A 1 82 ? -3.082 7.790 3.415 1.00 90.75 82 VAL A C 1
ATOM 676 O O . VAL A 1 82 ? -2.975 8.864 2.826 1.00 90.75 82 VAL A O 1
ATOM 679 N N . SER A 1 83 ? -2.173 6.822 3.323 1.00 89.75 83 SER A N 1
ATOM 680 C CA . SER A 1 83 ? -1.071 6.907 2.365 1.00 89.75 83 SER A CA 1
ATOM 681 C C . SER A 1 83 ? -1.603 6.806 0.936 1.00 89.75 83 SER A C 1
ATOM 683 O O . SER A 1 83 ? -2.318 5.859 0.601 1.00 89.75 83 SER A O 1
ATOM 685 N N . LEU A 1 84 ? -1.225 7.746 0.067 1.00 86.44 84 LEU A N 1
ATOM 686 C CA . LEU A 1 84 ? -1.527 7.666 -1.367 1.00 86.44 84 LEU A CA 1
ATOM 687 C C . LEU A 1 84 ? -0.814 6.498 -2.064 1.00 86.44 84 LEU A C 1
ATOM 689 O O . LEU A 1 84 ? -1.313 5.967 -3.061 1.00 86.44 84 LEU A O 1
ATOM 693 N N . PHE A 1 85 ? 0.346 6.079 -1.568 1.00 87.31 85 PHE A N 1
ATOM 694 C CA . PHE A 1 85 ? 1.092 4.976 -2.156 1.00 87.31 85 PHE A CA 1
ATOM 695 C C . PHE A 1 85 ? 0.415 3.631 -1.883 1.00 87.31 85 PHE A C 1
ATOM 697 O O . PHE A 1 85 ? 0.111 2.900 -2.825 1.00 87.31 85 PHE A O 1
ATOM 704 N N . SER A 1 86 ? 0.158 3.322 -0.609 1.00 87.31 86 SER A N 1
ATOM 705 C CA . SER A 1 86 ? -0.291 1.993 -0.180 1.00 87.31 86 SER A CA 1
ATOM 706 C C . SER A 1 86 ? -1.760 1.917 0.221 1.00 87.31 86 SER A C 1
ATOM 708 O O . SER A 1 86 ? -2.247 0.822 0.475 1.00 87.31 86 SER A O 1
ATOM 710 N N . GLY A 1 87 ? -2.470 3.039 0.355 1.00 89.19 87 GLY A N 1
ATOM 711 C CA . GLY A 1 87 ? -3.817 3.054 0.932 1.00 89.19 87 GLY A CA 1
ATOM 712 C C . GLY A 1 87 ? -3.868 2.676 2.415 1.00 89.19 87 GLY A C 1
ATOM 713 O O . GLY A 1 87 ? -4.946 2.381 2.933 1.00 89.19 87 GLY A O 1
ATOM 714 N N . THR A 1 88 ? -2.727 2.661 3.107 1.00 91.44 88 THR A N 1
ATOM 715 C CA . THR A 1 88 ? -2.670 2.357 4.540 1.00 91.44 88 THR A CA 1
ATOM 716 C C . THR A 1 88 ? -3.226 3.540 5.340 1.00 91.44 88 THR A C 1
ATOM 718 O O . THR A 1 88 ? -2.747 4.662 5.148 1.00 91.44 88 THR A O 1
ATOM 721 N N . PRO A 1 89 ? -4.233 3.335 6.206 1.00 93.06 89 PRO A N 1
ATOM 722 C CA . PRO A 1 89 ? -4.726 4.376 7.100 1.00 93.06 89 PRO A CA 1
ATOM 723 C C . PRO A 1 89 ? -3.728 4.673 8.229 1.00 93.06 89 PRO A C 1
ATOM 725 O O . PRO A 1 89 ? -3.043 3.768 8.698 1.00 93.06 89 PRO A O 1
ATOM 728 N N . TYR A 1 90 ? -3.676 5.930 8.678 1.00 92.38 90 TYR A N 1
ATOM 729 C CA . TYR A 1 90 ? -2.835 6.357 9.802 1.00 92.38 90 TYR A CA 1
ATOM 730 C C . TYR A 1 90 ? -3.661 7.039 10.893 1.00 92.38 90 TYR A C 1
ATOM 732 O O . TYR A 1 90 ? -4.517 7.878 10.609 1.00 92.38 90 TYR A O 1
ATOM 740 N N . TRP A 1 91 ? -3.363 6.712 12.149 1.00 92.50 91 TRP A N 1
ATOM 741 C CA . TRP A 1 91 ? -3.940 7.304 13.353 1.00 92.50 91 TRP A CA 1
ATOM 742 C C . TRP A 1 91 ? -2.926 8.199 14.038 1.00 92.50 91 TRP A C 1
ATOM 744 O O . TRP A 1 91 ? -1.734 7.892 14.073 1.00 92.50 91 TRP A O 1
ATOM 754 N N . ARG A 1 92 ? -3.418 9.266 14.664 1.00 89.06 92 ARG A N 1
ATOM 755 C CA . ARG A 1 92 ? -2.622 10.066 15.588 1.00 89.06 92 ARG A CA 1
ATOM 756 C C . ARG A 1 92 ? -2.603 9.396 16.953 1.00 89.06 92 ARG A C 1
ATOM 758 O O . ARG A 1 92 ? -3.641 9.292 17.602 1.00 89.06 92 ARG A O 1
ATOM 765 N N . ALA A 1 93 ? -1.428 8.967 17.394 1.00 83.50 93 ALA A N 1
ATOM 766 C CA . ALA A 1 93 ? -1.229 8.375 18.711 1.00 83.50 93 ALA A CA 1
ATOM 767 C C . ALA A 1 93 ? -0.013 9.011 19.386 1.00 83.50 93 ALA A C 1
ATOM 769 O O . ALA A 1 93 ? 1.046 9.094 18.769 1.00 83.50 93 ALA A O 1
ATOM 770 N N . ASN A 1 94 ? -0.173 9.429 20.648 1.00 71.38 94 ASN A N 1
ATOM 771 C CA . ASN A 1 94 ? 0.834 10.025 21.538 1.00 71.38 94 ASN A CA 1
ATOM 772 C C . ASN A 1 94 ? 1.726 11.111 20.891 1.00 71.38 94 ASN A C 1
ATOM 774 O O . ASN A 1 94 ? 1.486 12.292 21.116 1.00 71.38 94 ASN A O 1
ATOM 778 N N . ASN A 1 95 ? 2.717 10.711 20.078 1.00 72.94 95 ASN A N 1
ATOM 779 C CA . ASN A 1 95 ? 3.770 11.547 19.487 1.00 72.94 95 ASN A CA 1
ATOM 780 C C . ASN A 1 95 ? 3.909 11.431 17.952 1.00 72.94 95 ASN A C 1
ATOM 782 O O . ASN A 1 95 ? 4.901 11.905 17.399 1.00 72.94 95 ASN A O 1
ATOM 786 N N . GLY A 1 96 ? 2.970 10.806 17.236 1.00 85.00 96 GLY A N 1
ATOM 787 C CA . GLY A 1 96 ? 3.088 10.692 15.782 1.00 85.00 96 GLY A CA 1
ATOM 788 C C . GLY A 1 96 ? 1.927 9.997 15.085 1.00 85.00 96 GLY A C 1
ATOM 789 O O . GLY A 1 96 ? 0.885 9.717 15.681 1.00 85.00 96 GLY A O 1
ATOM 790 N N . LEU A 1 97 ? 2.131 9.742 13.794 1.00 89.69 97 LEU A N 1
ATOM 791 C CA . LEU A 1 97 ? 1.247 8.918 12.980 1.00 89.69 97 LEU A CA 1
ATOM 792 C C . LEU A 1 97 ? 1.665 7.449 13.099 1.00 89.69 97 LEU A C 1
ATOM 794 O O . LEU A 1 97 ? 2.846 7.130 12.989 1.00 89.69 97 LEU A O 1
ATOM 798 N N . THR A 1 98 ? 0.695 6.563 13.298 1.00 91.44 98 THR A N 1
ATOM 799 C CA . THR A 1 98 ? 0.886 5.106 13.323 1.00 91.44 98 THR A CA 1
ATOM 800 C C . THR A 1 98 ? -0.115 4.423 12.400 1.00 91.44 98 THR A C 1
ATOM 802 O O . THR A 1 98 ? -1.269 4.838 12.321 1.00 91.44 98 THR A O 1
ATOM 805 N N . ASP A 1 99 ? 0.314 3.373 11.710 1.00 91.38 99 ASP A N 1
ATOM 806 C CA . ASP A 1 99 ? -0.544 2.470 10.937 1.00 91.38 99 ASP A CA 1
ATOM 807 C C . ASP A 1 99 ? -1.057 1.279 11.767 1.00 91.38 99 ASP A C 1
ATOM 809 O O . ASP A 1 99 ? -1.837 0.465 11.270 1.00 91.38 99 ASP A O 1
ATOM 813 N N . ARG A 1 100 ? -0.633 1.183 13.036 1.00 91.50 100 ARG A N 1
ATOM 814 C CA . ARG A 1 100 ? -1.019 0.133 13.988 1.00 91.50 100 ARG A CA 1
ATOM 815 C C . ARG A 1 100 ? -1.624 0.724 15.263 1.00 91.50 100 ARG A C 1
ATOM 817 O O . ARG A 1 100 ? -0.973 0.743 16.313 1.00 91.50 100 ARG A O 1
ATOM 824 N N . PRO A 1 101 ? -2.844 1.279 15.191 1.00 90.38 101 PRO A N 1
ATOM 825 C CA . PRO A 1 101 ? -3.534 1.797 16.370 1.00 90.38 101 PRO A CA 1
ATOM 826 C C . PRO A 1 101 ? -3.782 0.667 17.376 1.00 90.38 101 PRO A C 1
ATOM 828 O O . PRO A 1 101 ? -4.260 -0.396 16.999 1.00 90.38 101 PRO A O 1
ATOM 831 N N . TYR A 1 102 ? -3.461 0.882 18.657 1.00 89.06 102 TYR A N 1
ATOM 832 C CA . TYR A 1 102 ? -3.629 -0.129 19.720 1.00 89.06 102 TYR A CA 1
ATOM 833 C C . TYR A 1 102 ? -2.964 -1.484 19.409 1.00 89.06 102 TYR A C 1
ATOM 835 O O . TYR A 1 102 ? -3.444 -2.524 19.848 1.00 89.06 102 TYR A O 1
ATOM 843 N N . ASN A 1 103 ? -1.876 -1.461 18.628 1.00 91.12 103 ASN A N 1
ATOM 844 C CA . ASN A 1 103 ? -1.179 -2.638 18.103 1.00 91.12 103 ASN A CA 1
ATOM 845 C C . ASN A 1 103 ? -2.037 -3.557 17.218 1.00 91.12 103 ASN A C 1
ATOM 847 O O . ASN A 1 103 ? -1.644 -4.683 16.912 1.00 91.12 103 ASN A O 1
ATOM 851 N N . TYR A 1 104 ? -3.179 -3.063 16.743 1.00 93.19 104 TYR A N 1
ATOM 852 C CA . TYR A 1 104 ? -3.981 -3.751 15.747 1.00 93.19 104 TYR A CA 1
ATOM 853 C C . TYR A 1 104 ? -3.360 -3.599 14.367 1.00 93.19 104 TYR A C 1
ATOM 855 O O . TYR A 1 104 ? -2.727 -2.590 14.049 1.00 93.19 104 TYR A O 1
ATOM 863 N N . SER A 1 105 ? -3.559 -4.605 13.526 1.00 93.81 105 SER A N 1
ATOM 864 C CA . SER A 1 105 ? -3.100 -4.587 12.143 1.00 93.81 105 SER A CA 1
ATOM 865 C C . SER A 1 105 ? -4.241 -4.878 11.181 1.00 93.81 105 SER A C 1
ATOM 867 O O . SER A 1 105 ? -5.221 -5.541 11.516 1.00 93.81 105 SER A O 1
ATOM 869 N N . ARG A 1 106 ? -4.126 -4.319 9.978 1.00 91.88 106 ARG A N 1
ATOM 870 C CA . ARG A 1 106 ? -5.133 -4.438 8.927 1.00 91.88 106 ARG A CA 1
ATOM 871 C C . ARG A 1 106 ? -4.806 -5.637 8.044 1.00 91.88 106 ARG A C 1
ATOM 873 O O . ARG A 1 106 ? -3.694 -5.723 7.520 1.00 91.88 106 ARG A O 1
ATOM 880 N N . VAL A 1 107 ? -5.773 -6.526 7.838 1.00 93.31 107 VAL A N 1
ATOM 881 C CA . VAL A 1 107 ? -5.613 -7.756 7.049 1.00 93.31 107 VAL A CA 1
ATOM 882 C C . VAL A 1 107 ? -6.708 -7.841 5.994 1.00 93.31 107 VAL A C 1
ATOM 884 O O . VAL A 1 107 ? -7.840 -7.414 6.222 1.00 93.31 107 VAL A O 1
ATOM 887 N N . VAL A 1 108 ? -6.340 -8.335 4.811 1.00 92.38 108 VAL A N 1
ATOM 888 C CA . VAL A 1 108 ? -7.281 -8.582 3.718 1.00 92.38 108 VAL A CA 1
ATOM 889 C C . VAL A 1 108 ? -7.905 -9.960 3.891 1.00 92.38 108 VAL A C 1
ATOM 891 O O . VAL A 1 108 ? -7.193 -10.942 4.095 1.00 92.38 108 VAL A O 1
ATOM 894 N N . ASP A 1 109 ? -9.223 -10.025 3.788 1.00 94.31 109 ASP A N 1
ATOM 895 C CA . ASP A 1 109 ? -9.943 -11.279 3.630 1.00 94.31 109 ASP A CA 1
ATOM 896 C C . ASP A 1 109 ? -9.792 -11.767 2.182 1.00 94.31 109 ASP A C 1
ATOM 898 O O . ASP A 1 109 ? -10.124 -11.045 1.238 1.00 94.31 109 ASP A O 1
ATOM 902 N N . SER A 1 110 ? -9.248 -12.970 1.988 1.00 92.12 110 SER A N 1
ATOM 903 C CA . SER A 1 110 ? -8.975 -13.513 0.651 1.00 92.12 110 SER A CA 1
ATOM 904 C C . SER A 1 110 ? -10.243 -13.816 -0.134 1.00 92.12 110 SER A C 1
ATOM 906 O O . SER A 1 110 ? -10.215 -13.773 -1.365 1.00 92.12 110 SER A O 1
ATOM 908 N N . ASP A 1 111 ? -11.333 -14.112 0.568 1.00 94.31 111 ASP A N 1
ATOM 909 C CA . ASP A 1 111 ? -12.554 -14.602 -0.056 1.00 94.31 111 ASP A CA 1
ATOM 910 C C . ASP A 1 111 ? -13.396 -13.455 -0.607 1.00 94.31 111 ASP A C 1
ATOM 912 O O . ASP A 1 111 ? -13.959 -13.593 -1.688 1.00 94.31 111 ASP A O 1
ATOM 916 N N . THR A 1 112 ? -13.417 -12.309 0.080 1.00 93.69 112 THR A N 1
ATOM 917 C CA . THR A 1 112 ? -14.225 -11.139 -0.309 1.00 93.69 112 THR A CA 1
ATOM 918 C C . THR A 1 112 ? -13.413 -9.932 -0.775 1.00 93.69 112 THR A C 1
ATOM 920 O O . THR A 1 112 ? -13.960 -8.982 -1.343 1.00 93.69 112 THR A O 1
ATOM 923 N N . GLY A 1 113 ? -12.114 -9.888 -0.474 1.00 90.69 113 GLY A N 1
ATOM 924 C CA . GLY A 1 113 ? -11.273 -8.717 -0.723 1.00 90.69 113 GLY A CA 1
ATOM 925 C C . GLY A 1 113 ? -11.501 -7.539 0.215 1.00 90.69 113 GLY A C 1
ATOM 926 O O . GLY A 1 113 ? -10.920 -6.469 -0.002 1.00 90.69 113 GLY A O 1
ATOM 927 N N . ALA A 1 114 ? -12.337 -7.713 1.238 1.00 92.44 114 ALA A N 1
ATOM 928 C CA . ALA A 1 114 ? -12.562 -6.721 2.275 1.00 92.44 114 ALA A CA 1
ATOM 929 C C . ALA A 1 114 ? -11.362 -6.633 3.230 1.00 92.44 114 ALA A C 1
ATOM 931 O O . ALA A 1 114 ? -10.579 -7.571 3.378 1.00 92.44 114 ALA A O 1
ATOM 932 N N . PHE A 1 115 ? -11.229 -5.499 3.915 1.00 93.62 115 PHE A N 1
ATOM 933 C CA . PHE A 1 115 ? -10.254 -5.338 4.992 1.00 93.62 115 PHE A CA 1
ATOM 934 C C . PHE A 1 115 ? -10.936 -5.407 6.349 1.00 93.62 115 PHE A C 1
ATOM 936 O O . PHE A 1 115 ? -11.961 -4.758 6.557 1.00 93.62 115 PHE A O 1
ATOM 943 N N . TYR A 1 116 ? -10.314 -6.112 7.286 1.00 94.38 116 TYR A N 1
ATOM 944 C CA . TYR A 1 116 ? -10.692 -6.131 8.696 1.00 94.38 116 TYR A CA 1
ATOM 945 C C . TYR A 1 116 ? -9.457 -5.977 9.585 1.00 94.38 116 TYR A C 1
ATOM 947 O O . TYR A 1 116 ? -8.316 -5.966 9.111 1.00 94.38 116 TYR A O 1
ATOM 955 N N . TRP A 1 117 ? -9.697 -5.807 10.880 1.00 94.25 117 TRP A N 1
ATOM 956 C CA . TRP A 1 117 ? -8.649 -5.599 11.873 1.00 94.25 117 TRP A CA 1
ATOM 957 C C . TRP A 1 117 ? -8.397 -6.852 12.696 1.00 94.25 117 TRP A C 1
ATOM 959 O O . TRP A 1 117 ? -9.338 -7.549 13.076 1.00 94.25 117 TRP A O 1
ATOM 969 N N . VAL A 1 118 ? -7.127 -7.108 13.002 1.00 96.12 118 VAL A N 1
ATOM 970 C CA . VAL A 1 118 ? -6.693 -8.172 13.912 1.00 96.12 118 VAL A CA 1
ATOM 971 C C . VAL A 1 118 ? -5.840 -7.613 15.044 1.00 96.12 118 VAL A C 1
ATOM 973 O O . VAL A 1 118 ? -5.162 -6.598 14.870 1.00 96.12 118 VAL A O 1
ATOM 976 N N . ASP A 1 119 ? -5.881 -8.275 16.197 1.00 94.69 119 ASP A N 1
ATOM 977 C CA . ASP A 1 119 ? -5.018 -7.986 17.340 1.00 94.69 119 ASP A CA 1
ATOM 978 C C . ASP A 1 119 ? -3.580 -8.506 17.135 1.00 94.69 119 ASP A C 1
ATOM 980 O O . ASP A 1 119 ? -3.243 -9.091 16.102 1.00 94.69 119 ASP A O 1
ATOM 984 N N . GLU A 1 120 ? -2.714 -8.301 18.131 1.00 94.56 120 GLU A N 1
ATOM 985 C CA . GLU A 1 120 ? -1.325 -8.789 18.118 1.00 94.56 120 GLU A CA 1
ATOM 986 C C . GLU A 1 120 ? -1.208 -10.316 17.995 1.00 94.56 120 GLU A C 1
ATOM 988 O O . GLU A 1 120 ? -0.192 -10.824 17.523 1.00 94.56 120 GLU A O 1
ATOM 993 N N . ASN A 1 121 ? -2.246 -11.049 18.403 1.00 94.75 121 ASN A N 1
ATOM 994 C CA . ASN A 1 121 ? -2.301 -12.506 18.355 1.00 94.75 121 ASN A CA 1
ATOM 995 C 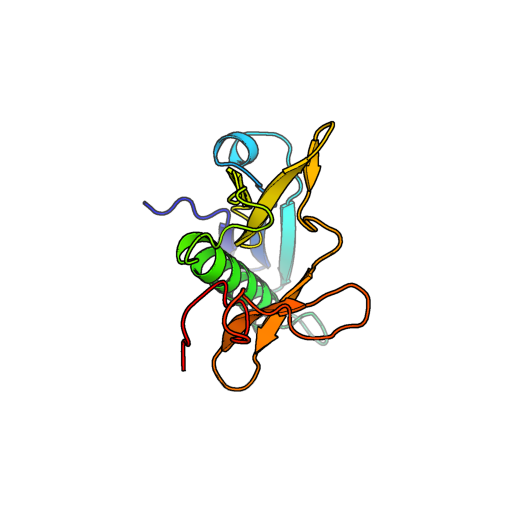C . ASN A 1 121 ? -2.897 -13.022 17.032 1.00 94.75 121 ASN A C 1
ATOM 997 O O . ASN A 1 121 ? -2.975 -14.233 16.829 1.00 94.75 121 ASN A O 1
ATOM 1001 N N . GLY A 1 122 ? -3.325 -12.125 16.135 1.00 93.06 122 GLY A N 1
ATOM 1002 C CA . GLY A 1 122 ? -3.968 -12.463 14.868 1.00 93.06 122 GLY A CA 1
ATOM 1003 C C . GLY A 1 122 ? -5.467 -12.755 14.973 1.00 93.06 122 GLY A C 1
ATOM 1004 O O . GLY A 1 122 ? -6.065 -13.192 13.989 1.00 93.06 122 GLY A O 1
ATOM 1005 N N . ASN A 1 123 ? -6.101 -12.507 16.121 1.00 95.50 123 ASN A N 1
ATOM 1006 C CA . ASN A 1 123 ? -7.545 -12.669 16.269 1.00 95.50 123 ASN A CA 1
ATOM 1007 C C . ASN A 1 123 ? -8.276 -11.461 15.689 1.00 95.50 123 ASN A C 1
ATOM 1009 O O . ASN A 1 123 ? -7.863 -10.321 15.897 1.00 95.50 123 ASN A O 1
ATOM 1013 N N . ALA A 1 124 ? -9.399 -11.699 15.009 1.00 95.56 124 ALA A N 1
ATOM 1014 C CA . ALA A 1 124 ? -10.236 -10.621 14.498 1.00 95.56 124 ALA A CA 1
ATOM 1015 C C . ALA A 1 124 ? -10.728 -9.724 15.644 1.00 95.56 124 ALA A C 1
ATOM 1017 O O . ALA A 1 124 ? -11.354 -10.195 16.595 1.00 95.56 124 ALA A O 1
ATOM 1018 N N . VAL A 1 125 ? -10.474 -8.422 15.525 1.00 94.44 125 VAL A N 1
ATOM 1019 C CA . VAL A 1 125 ? -11.002 -7.414 16.445 1.00 94.44 125 VAL A CA 1
ATOM 1020 C C . VAL A 1 125 ? -12.515 -7.373 16.274 1.00 94.44 125 VAL A C 1
ATOM 1022 O O . VAL A 1 125 ? -13.016 -7.342 15.149 1.00 94.44 125 VAL A O 1
ATOM 1025 N N . GLN A 1 126 ? -13.243 -7.372 17.387 1.00 93.12 126 GLN A N 1
ATOM 1026 C CA . GLN A 1 126 ? -14.701 -7.325 17.398 1.00 93.12 126 GLN A CA 1
ATOM 1027 C C . GLN A 1 126 ? -15.208 -6.008 17.989 1.00 93.12 126 GLN A C 1
ATOM 1029 O O . GLN A 1 126 ? -14.567 -5.405 18.851 1.00 93.12 126 GLN A O 1
ATOM 1034 N N . ASP A 1 127 ? -16.366 -5.556 17.516 1.00 86.12 127 ASP A N 1
ATOM 1035 C CA . ASP A 1 127 ? -17.090 -4.437 18.104 1.00 86.12 127 ASP A CA 1
ATOM 1036 C C . ASP A 1 127 ? -17.822 -4.843 19.400 1.00 86.12 127 ASP A C 1
ATOM 1038 O O . ASP A 1 127 ? -17.824 -6.001 19.821 1.00 86.12 127 ASP A O 1
ATOM 1042 N N . VAL A 1 128 ? -18.494 -3.879 20.036 1.00 84.44 128 VAL A N 1
ATOM 1043 C CA . VAL A 1 128 ? -19.267 -4.105 21.274 1.00 84.44 128 VAL A CA 1
ATOM 1044 C C . VAL A 1 128 ? -20.430 -5.096 21.114 1.00 84.44 128 VAL A C 1
ATOM 1046 O O . VAL A 1 128 ? -20.997 -5.532 22.111 1.00 84.44 128 VAL A O 1
ATOM 1049 N N . THR A 1 129 ? -20.805 -5.438 19.879 1.00 88.06 129 THR A N 1
ATOM 1050 C CA . THR A 1 129 ? -21.859 -6.407 19.552 1.00 88.06 129 THR A CA 1
ATOM 1051 C C . THR A 1 129 ? -21.307 -7.794 19.209 1.00 88.06 129 THR A C 1
ATOM 1053 O O . THR A 1 129 ? -22.086 -8.702 18.922 1.00 88.06 129 THR A O 1
ATOM 1056 N N . GLY A 1 130 ? -19.981 -7.974 19.250 1.00 88.94 130 GLY A N 1
ATOM 1057 C CA . GLY A 1 130 ? -19.296 -9.219 18.896 1.00 88.94 130 GLY A CA 1
ATOM 1058 C C . GLY A 1 130 ? -19.095 -9.418 17.390 1.00 88.94 130 GLY A C 1
ATOM 1059 O O . GLY A 1 130 ? -18.724 -10.510 16.962 1.00 88.94 130 GLY A O 1
ATOM 1060 N N . LYS A 1 131 ? -19.343 -8.399 16.557 1.00 90.88 131 LYS A N 1
ATOM 1061 C CA . LYS A 1 131 ? -19.120 -8.481 15.105 1.00 90.88 131 LYS A CA 1
ATOM 1062 C C . LYS A 1 131 ? -17.695 -8.088 14.751 1.00 90.88 131 LYS A C 1
ATOM 1064 O O . LYS A 1 131 ? -17.136 -7.185 15.360 1.00 90.88 131 LYS A O 1
ATOM 1069 N N . VAL A 1 132 ? -17.131 -8.730 13.727 1.00 93.44 132 VAL A N 1
ATOM 1070 C CA . VAL A 1 132 ? -15.801 -8.387 13.201 1.00 93.44 132 VAL A CA 1
ATOM 1071 C C . VAL A 1 132 ? -15.756 -6.922 12.776 1.00 93.44 132 VAL A C 1
ATOM 1073 O O . VAL A 1 132 ? -16.650 -6.423 12.087 1.00 93.44 132 VAL A O 1
ATOM 1076 N N . LEU A 1 133 ? -14.686 -6.246 13.180 1.00 93.44 133 LEU A N 1
ATOM 1077 C CA . LEU A 1 133 ? -14.426 -4.855 12.869 1.00 93.44 133 LEU A CA 1
ATOM 1078 C C . LEU A 1 133 ? -13.900 -4.726 11.435 1.00 93.44 133 LEU A C 1
ATOM 1080 O O . LEU A 1 133 ? -12.694 -4.764 11.179 1.00 93.44 133 LEU A O 1
ATOM 1084 N N . TRP A 1 134 ? -14.824 -4.574 10.492 1.00 93.12 134 TRP A N 1
ATOM 1085 C CA . TRP A 1 134 ? -14.505 -4.313 9.092 1.00 93.12 134 TRP A CA 1
ATOM 1086 C C . TRP A 1 134 ? -14.060 -2.864 8.883 1.00 93.12 134 TRP A C 1
ATOM 1088 O O . TRP A 1 134 ? -14.590 -1.924 9.478 1.00 93.12 134 TRP A O 1
ATOM 1098 N N . ASP A 1 135 ? -13.091 -2.684 7.997 1.00 91.38 135 ASP A N 1
ATOM 1099 C CA . ASP A 1 135 ? -12.593 -1.387 7.544 1.00 91.38 135 ASP A CA 1
ATOM 1100 C C . ASP A 1 135 ? -13.097 -1.034 6.143 1.00 91.38 135 ASP A C 1
ATOM 1102 O O . ASP A 1 135 ? -13.065 0.125 5.743 1.00 91.38 135 ASP A O 1
ATOM 1106 N N . MET A 1 136 ? -13.556 -2.023 5.377 1.00 92.94 136 MET A N 1
ATOM 1107 C CA . MET A 1 136 ? -14.015 -1.843 4.004 1.00 92.94 136 MET A CA 1
ATOM 1108 C C . MET A 1 136 ? -15.029 -2.930 3.623 1.00 92.94 136 MET A C 1
ATOM 1110 O O . MET A 1 136 ? -15.028 -4.010 4.211 1.00 92.94 136 MET A O 1
ATOM 1114 N N . ALA A 1 137 ? -15.892 -2.641 2.647 1.00 91.19 137 ALA A N 1
ATOM 1115 C CA . ALA A 1 137 ? -16.826 -3.599 2.063 1.00 91.19 137 ALA A CA 1
ATOM 1116 C C . ALA A 1 137 ? -16.124 -4.703 1.255 1.00 91.19 137 ALA A C 1
ATOM 1118 O O . ALA A 1 137 ? -14.995 -4.528 0.795 1.00 91.19 137 ALA A O 1
ATOM 1119 N N . ALA A 1 138 ? -16.847 -5.802 1.026 1.00 93.06 138 ALA A N 1
ATOM 1120 C CA . ALA A 1 138 ? -16.482 -6.816 0.041 1.00 93.06 138 ALA A CA 1
ATOM 1121 C C . ALA A 1 138 ? -16.382 -6.210 -1.368 1.00 93.06 138 ALA A C 1
ATOM 1123 O O . ALA A 1 138 ? -17.132 -5.295 -1.718 1.00 93.06 138 ALA A O 1
ATOM 1124 N N . MET A 1 139 ? -15.456 -6.738 -2.163 1.00 87.81 139 MET A N 1
ATOM 1125 C CA . MET A 1 139 ? -15.156 -6.280 -3.520 1.00 87.81 139 MET A CA 1
ATOM 1126 C C . MET A 1 139 ? -15.453 -7.324 -4.598 1.00 87.81 1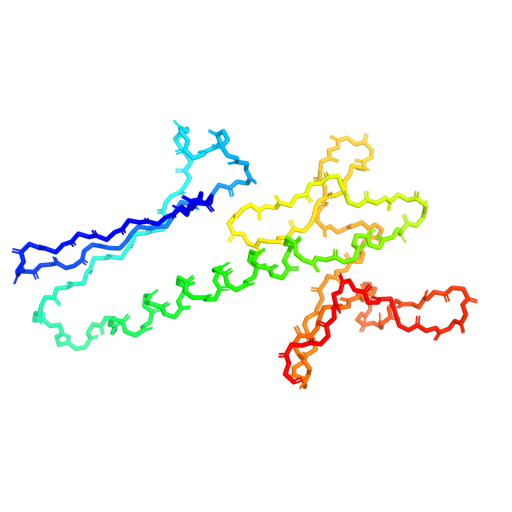39 MET A C 1
ATOM 1128 O O . MET A 1 139 ? -15.654 -6.932 -5.749 1.00 87.81 139 MET A O 1
ATOM 1132 N N . TRP A 1 140 ? -15.477 -8.611 -4.250 1.00 91.06 140 TRP A N 1
ATOM 1133 C CA . TRP A 1 140 ? -15.864 -9.712 -5.133 1.00 91.06 140 TRP A CA 1
ATOM 1134 C C . TRP A 1 140 ? -16.616 -10.800 -4.370 1.00 91.06 140 TRP A C 1
ATOM 1136 O O . TRP A 1 140 ? -16.474 -10.852 -3.126 1.00 91.06 140 TRP A O 1
#

Foldseek 3Di:
DCLFQWDWDDPPFWIKIKGFQAQDSVSSPPPGDIDIDIGTPDAVVHDDPVVVVVLSVQQVVQLVLLVQWPQDDDVNFGFPGAGNRRSQTWTDDDPDTDSQVVNKHWDADPVFRWIFIAHPVRHFDADPVRHGGTGHGGDD

pLDDT: mean 87.75, std 8.03, range [37.81, 96.12]

Secondary structure (DSSP, 8-state):
-----EEEEE-SSEEEEEEE--SSTGGGGTT--EEEEEEESS-TTS--HHHHHHHHHHHHHHHHHHHT-----BTTB---EE-TTT--EEEEETTEEESSGGG-EEEE-TTT--EEEE-TTSPBPB-TTS-B-BSS----